Protein AF-A0A1X3A1S8-F1 (afdb_monomer_lite)

Radius of gyration: 22.16 Å; chains: 1; bounding box: 47×43×70 Å

Sequence (142 aa):
MTQINFDFGHPSADGVADLGGELVHVVPTGRFKVGKRIVVRDSFDVRLSETGTATVDVPPTDGTFAYEVTVGESGDAWRFVRCVQVPNSQTPVKFADLVDVDSATLTPTIIGSPLTELTDEDIDWISQFVVAGTNINQKGAK

pLDDT: mean 85.6, std 15.95, range [43.5, 98.5]

Secondary structure (DSSP, 8-state):
-EEEEEE-EEEETTEEEE-TTPEEEEEESS-EEETTEEEPS--EEEE--TTSEEEEEEPPP-SS--EEEEES-TT-TT-EEEEEE----SS-EEGGGSEEB-TTT--B---S-S-----HHHHHHHHHHHHHHHHHHHTT--

Organism: Bifidobacterium adolescentis (NCBI:txid1680)

Structure (mmCIF, N/CA/C/O backbone):
data_AF-A0A1X3A1S8-F1
#
_entry.id   AF-A0A1X3A1S8-F1
#
loop_
_atom_site.group_PDB
_atom_site.id
_atom_site.type_symbol
_atom_site.label_atom_id
_atom_site.label_alt_id
_atom_site.label_comp_id
_atom_site.label_asym_id
_atom_site.label_entity_id
_atom_site.label_seq_id
_atom_site.pdbx_PDB_ins_code
_atom_site.Cartn_x
_atom_site.Cartn_y
_atom_site.Cartn_z
_atom_site.occupancy
_atom_site.B_iso_or_equiv
_atom_site.auth_seq_id
_atom_site.auth_comp_id
_atom_site.auth_asym_id
_atom_site.auth_atom_id
_atom_site.pdbx_PDB_model_num
ATOM 1 N N . MET A 1 1 ? -15.192 5.212 4.184 1.00 93.19 1 MET A N 1
ATOM 2 C CA . MET A 1 1 ? -14.069 4.707 3.375 1.00 93.19 1 MET A CA 1
ATOM 3 C C . MET A 1 1 ? -13.051 5.819 3.294 1.00 93.19 1 MET A C 1
ATOM 5 O O . MET A 1 1 ? -13.468 6.971 3.329 1.00 93.19 1 MET A O 1
ATOM 9 N N . THR A 1 2 ? -11.776 5.469 3.213 1.00 97.12 2 THR A N 1
ATOM 10 C CA . THR A 1 2 ? -10.682 6.397 2.938 1.00 97.12 2 THR A CA 1
ATOM 11 C C . THR A 1 2 ? -10.278 6.235 1.483 1.00 97.12 2 THR A C 1
ATOM 13 O O . THR A 1 2 ? -10.096 5.108 1.020 1.00 97.12 2 THR A O 1
ATOM 16 N N . GLN A 1 3 ? -10.127 7.357 0.789 1.00 98.50 3 GLN A N 1
ATOM 17 C CA . GLN A 1 3 ? -9.635 7.377 -0.578 1.00 98.50 3 GLN A CA 1
ATOM 18 C C . GLN A 1 3 ? -8.103 7.421 -0.586 1.00 98.50 3 GLN A C 1
ATOM 20 O O . GLN A 1 3 ? -7.507 8.269 0.083 1.00 98.50 3 GLN A O 1
ATOM 25 N N . ILE A 1 4 ? -7.475 6.523 -1.342 1.00 98.38 4 ILE A N 1
ATOM 26 C CA . ILE A 1 4 ? -6.022 6.450 -1.528 1.00 98.38 4 ILE A CA 1
ATOM 27 C C . ILE A 1 4 ? -5.693 6.753 -2.985 1.00 98.38 4 ILE A C 1
ATOM 29 O O . ILE A 1 4 ? -6.279 6.155 -3.887 1.00 98.38 4 ILE A O 1
ATOM 33 N N . ASN A 1 5 ? -4.721 7.638 -3.194 1.00 98.38 5 ASN A N 1
ATOM 34 C CA . ASN A 1 5 ? -4.186 7.974 -4.507 1.00 98.38 5 ASN A CA 1
ATOM 35 C C . ASN A 1 5 ? -2.830 7.295 -4.709 1.00 98.38 5 ASN A C 1
ATOM 37 O O . ASN A 1 5 ? -1.855 7.615 -4.023 1.00 98.38 5 ASN A O 1
ATOM 41 N N . PHE A 1 6 ? -2.795 6.362 -5.651 1.00 98.06 6 PHE A N 1
ATOM 42 C CA . PHE A 1 6 ? -1.590 5.748 -6.180 1.00 98.06 6 PHE A CA 1
ATOM 43 C C . PHE A 1 6 ? -0.989 6.625 -7.273 1.00 98.06 6 PHE A C 1
ATOM 45 O O . PHE A 1 6 ? -1.711 7.158 -8.116 1.00 98.06 6 PHE A O 1
ATOM 52 N N . ASP A 1 7 ? 0.332 6.736 -7.246 1.00 97.38 7 ASP A N 1
ATOM 53 C CA . ASP A 1 7 ? 1.148 7.444 -8.223 1.00 97.38 7 ASP A CA 1
ATOM 54 C C . ASP A 1 7 ? 2.484 6.700 -8.282 1.00 97.38 7 ASP A C 1
ATOM 56 O O . ASP A 1 7 ? 3.264 6.725 -7.324 1.00 97.38 7 ASP A O 1
ATOM 60 N N . PHE A 1 8 ? 2.660 5.906 -9.334 1.00 95.69 8 PHE A N 1
ATOM 61 C CA . PHE A 1 8 ? 3.788 5.002 -9.480 1.00 95.69 8 PHE A CA 1
ATOM 62 C C . PHE A 1 8 ? 4.537 5.287 -10.774 1.00 95.69 8 PHE A C 1
ATOM 64 O O . PHE A 1 8 ? 3.966 5.358 -11.862 1.00 95.69 8 PHE A O 1
ATOM 71 N N . GLY A 1 9 ? 5.855 5.343 -10.643 1.00 94.38 9 GLY A N 1
ATOM 72 C CA . GLY A 1 9 ? 6.778 5.397 -11.758 1.00 94.38 9 GLY A CA 1
ATOM 73 C C . GLY A 1 9 ? 8.006 4.546 -11.481 1.00 94.38 9 GLY A C 1
ATOM 74 O O . GLY A 1 9 ? 8.205 4.041 -10.373 1.00 94.38 9 GLY A O 1
ATOM 75 N N . HIS A 1 10 ? 8.842 4.397 -12.496 1.00 91.25 10 HIS A N 1
ATOM 76 C CA . HIS A 1 10 ? 10.094 3.663 -12.408 1.00 91.25 10 HIS A CA 1
ATOM 77 C C . HIS A 1 10 ? 11.249 4.478 -13.007 1.00 91.25 10 HIS A C 1
ATOM 79 O O . HIS A 1 10 ? 11.029 5.347 -13.857 1.00 91.25 10 HIS A O 1
ATOM 85 N N . PRO A 1 11 ? 12.501 4.227 -12.584 1.00 92.69 11 PRO A N 1
ATOM 86 C CA . PRO A 1 11 ? 13.654 4.870 -13.197 1.00 92.69 11 PRO A CA 1
ATOM 87 C C . PRO A 1 11 ? 13.734 4.583 -14.701 1.00 92.69 11 PRO A C 1
ATOM 89 O O . PRO A 1 11 ? 13.518 3.455 -15.150 1.00 92.69 11 PRO A O 1
ATOM 92 N N . SER A 1 12 ? 14.104 5.607 -15.460 1.00 90.44 12 SER A N 1
ATOM 93 C CA . SER A 1 12 ? 14.373 5.562 -16.896 1.00 90.44 12 SER A CA 1
ATOM 94 C C . SER A 1 12 ? 15.584 6.442 -17.231 1.00 90.44 12 SER A C 1
ATOM 96 O O . SER A 1 12 ? 16.076 7.188 -16.382 1.00 90.44 12 SER A O 1
ATOM 98 N N . ALA A 1 13 ? 16.073 6.372 -18.471 1.00 93.19 13 ALA A N 1
ATOM 99 C CA . ALA A 1 13 ? 17.183 7.216 -18.922 1.00 93.19 13 ALA A CA 1
ATOM 100 C C . ALA A 1 13 ? 16.850 8.722 -18.895 1.00 93.19 13 ALA A C 1
ATOM 102 O O . ALA A 1 13 ? 17.758 9.538 -18.746 1.00 93.19 13 ALA A O 1
ATOM 103 N N . ASP A 1 14 ? 15.563 9.073 -18.980 1.00 93.31 14 ASP A N 1
ATOM 104 C CA . ASP A 1 14 ? 15.072 10.451 -19.080 1.00 93.31 14 ASP A CA 1
ATOM 105 C C . ASP A 1 14 ? 14.459 10.971 -17.762 1.00 93.31 14 ASP A C 1
ATOM 107 O O . ASP A 1 14 ? 13.881 12.057 -17.723 1.00 93.31 14 ASP A O 1
ATOM 111 N N . GLY A 1 15 ? 14.589 10.216 -16.663 1.00 93.62 15 GLY A N 1
ATOM 112 C CA . GLY A 1 15 ? 14.023 10.551 -15.354 1.00 93.62 15 GLY A CA 1
ATOM 113 C C . GLY A 1 15 ? 13.096 9.458 -14.828 1.00 93.62 15 GLY A C 1
ATOM 114 O O . GLY A 1 15 ? 13.451 8.280 -14.846 1.00 93.62 15 GLY A O 1
ATOM 115 N N . VAL A 1 16 ? 11.913 9.838 -14.345 1.00 93.56 16 VAL A N 1
ATOM 116 C CA . VAL A 1 16 ? 10.887 8.892 -13.877 1.00 93.56 16 VAL A CA 1
ATOM 117 C C . VAL A 1 16 ? 9.895 8.656 -15.012 1.00 93.56 16 VAL A C 1
ATOM 119 O O . VAL A 1 16 ? 9.267 9.603 -15.473 1.00 93.56 16 VAL A O 1
ATOM 122 N N . ALA A 1 17 ? 9.790 7.410 -15.468 1.00 92.69 17 ALA A N 1
ATOM 123 C CA . ALA A 1 17 ? 8.775 6.990 -16.427 1.00 92.69 17 ALA A CA 1
ATOM 124 C C . ALA A 1 17 ? 7.537 6.467 -15.689 1.00 92.69 17 ALA A C 1
ATOM 126 O O . ALA A 1 17 ? 7.659 5.862 -14.621 1.00 92.69 17 ALA A O 1
ATOM 127 N N . ASP A 1 18 ? 6.360 6.690 -16.267 1.00 94.19 18 ASP A N 1
ATOM 128 C CA . ASP A 1 18 ? 5.085 6.248 -15.703 1.00 94.19 18 ASP A CA 1
ATOM 129 C C . ASP A 1 18 ? 4.974 4.717 -15.719 1.00 94.19 18 ASP A C 1
ATOM 131 O O . ASP A 1 18 ? 5.275 4.076 -16.726 1.00 94.19 18 ASP A O 1
ATOM 135 N N . LEU A 1 19 ? 4.454 4.119 -14.640 1.00 92.12 19 LEU A N 1
ATOM 136 C CA . LEU A 1 19 ? 4.036 2.708 -14.640 1.00 92.12 19 LEU A CA 1
ATOM 137 C C . LEU A 1 19 ? 2.621 2.567 -15.218 1.00 92.12 19 LEU A C 1
ATOM 139 O O . LEU A 1 19 ? 1.696 2.058 -14.586 1.00 92.12 19 LEU A O 1
ATOM 143 N N . GLY A 1 20 ? 2.436 3.097 -16.425 1.00 92.75 20 GLY A N 1
ATOM 144 C CA . GLY A 1 20 ? 1.132 3.198 -17.057 1.00 92.75 20 GLY A CA 1
ATOM 145 C C . GLY A 1 20 ? 0.504 1.836 -17.359 1.00 92.75 20 GLY A C 1
ATOM 146 O O . GLY A 1 20 ? 1.141 0.960 -17.936 1.00 92.75 20 GLY A O 1
ATOM 147 N N . GLY A 1 21 ? -0.769 1.654 -17.001 1.00 92.50 21 GLY A N 1
ATOM 148 C CA . GLY A 1 21 ? -1.511 0.425 -17.295 1.00 92.50 21 GLY A CA 1
ATOM 149 C C . GLY A 1 21 ? -1.188 -0.780 -16.406 1.00 92.50 21 GLY A C 1
ATOM 150 O O . GLY A 1 21 ? -1.851 -1.807 -16.568 1.00 92.50 21 GLY A O 1
ATOM 151 N N . GLU A 1 22 ? -0.246 -0.676 -15.468 1.00 94.00 22 GLU A N 1
ATOM 152 C CA . GLU A 1 22 ? 0.097 -1.756 -14.536 1.00 94.00 22 GLU A CA 1
ATOM 153 C C . GLU A 1 22 ? -1.035 -2.075 -13.550 1.00 94.00 22 GLU A C 1
ATOM 155 O O . GLU A 1 22 ? -1.911 -1.247 -13.278 1.00 94.00 22 GLU A O 1
ATOM 160 N N . LEU A 1 23 ? -1.028 -3.296 -13.007 1.00 94.81 23 LEU A N 1
ATOM 161 C CA . LEU A 1 23 ? -1.956 -3.702 -11.949 1.00 94.81 23 LEU A CA 1
ATOM 162 C C . LEU A 1 23 ? -1.352 -3.451 -10.565 1.00 94.81 23 LEU A C 1
ATOM 164 O O . LEU A 1 23 ? -0.229 -3.857 -10.266 1.00 94.81 23 LEU A O 1
ATOM 168 N N . VAL A 1 24 ? -2.148 -2.825 -9.702 1.00 96.69 24 VAL A N 1
ATOM 169 C CA . VAL A 1 24 ? -1.887 -2.708 -8.270 1.00 96.69 24 VAL A CA 1
ATOM 170 C C . VAL A 1 24 ? -2.770 -3.714 -7.545 1.00 96.69 24 VAL A C 1
ATOM 172 O O . VAL A 1 24 ? -3.996 -3.603 -7.582 1.00 96.69 24 VAL A O 1
ATOM 175 N N . HIS A 1 25 ? -2.143 -4.672 -6.871 1.00 97.19 25 HIS A N 1
ATOM 176 C CA . HIS A 1 25 ? -2.812 -5.690 -6.069 1.00 97.19 25 HIS A CA 1
ATOM 177 C C . HIS A 1 25 ? -2.866 -5.253 -4.608 1.00 97.19 25 HIS A C 1
ATOM 179 O O . HIS A 1 25 ? -1.825 -4.979 -4.005 1.00 97.19 25 HIS A O 1
ATOM 185 N N . VAL A 1 26 ? -4.063 -5.198 -4.024 1.00 97.50 26 VAL A N 1
ATOM 186 C CA . VAL A 1 26 ? -4.275 -4.736 -2.647 1.00 97.50 26 VAL A CA 1
ATOM 187 C C . VAL A 1 26 ? -4.880 -5.857 -1.810 1.00 97.50 26 VAL A C 1
ATOM 189 O O . VAL A 1 26 ? -5.962 -6.361 -2.113 1.00 97.50 26 VAL A O 1
ATOM 192 N N . VAL A 1 27 ? -4.196 -6.233 -0.728 1.00 97.31 27 VAL A N 1
ATOM 193 C CA . VAL A 1 27 ? -4.583 -7.353 0.142 1.00 97.31 27 VAL A CA 1
ATOM 194 C C . VAL A 1 27 ? -4.545 -6.919 1.604 1.00 97.31 27 VAL A C 1
ATOM 196 O O . VAL A 1 27 ? -3.506 -6.461 2.070 1.00 97.31 27 VAL A O 1
ATOM 199 N N . PRO A 1 28 ? -5.614 -7.085 2.396 1.00 97.31 28 PRO A N 1
ATOM 200 C CA . PRO A 1 28 ? -5.511 -6.896 3.834 1.00 97.31 28 PRO A CA 1
ATOM 201 C C . PRO A 1 28 ? -4.652 -8.016 4.450 1.00 97.31 28 PRO A C 1
ATOM 203 O O . PRO A 1 28 ? -4.780 -9.187 4.092 1.00 97.31 28 PRO A O 1
ATOM 206 N N . THR A 1 29 ? -3.795 -7.701 5.420 1.00 96.69 29 THR A N 1
ATOM 207 C CA . THR A 1 29 ? -2.922 -8.697 6.073 1.00 96.69 29 THR A CA 1
ATOM 208 C C . THR A 1 29 ? -3.702 -9.715 6.913 1.00 96.69 29 THR A C 1
ATOM 210 O O . THR A 1 29 ? -3.224 -10.817 7.188 1.00 96.69 29 THR A O 1
ATOM 213 N N . GLY A 1 30 ? -4.950 -9.413 7.261 1.00 93.75 30 GLY A N 1
ATOM 214 C CA . GLY A 1 30 ? -5.836 -10.317 7.978 1.00 93.75 30 GLY A CA 1
ATOM 215 C C . GLY A 1 30 ? -7.304 -9.996 7.738 1.00 93.75 30 GLY A C 1
ATOM 216 O O . GLY A 1 30 ? -7.656 -9.007 7.100 1.00 93.75 30 GLY A O 1
ATOM 217 N N . ARG A 1 31 ? -8.184 -10.847 8.273 1.00 93.69 31 ARG A N 1
ATOM 218 C CA . ARG A 1 31 ? -9.612 -10.520 8.353 1.00 93.69 31 ARG A CA 1
ATOM 219 C C . ARG A 1 31 ? -9.820 -9.344 9.307 1.00 93.69 31 ARG A C 1
ATOM 221 O O . ARG A 1 31 ? -9.168 -9.281 10.345 1.00 93.69 31 ARG A O 1
ATOM 228 N N . PHE A 1 32 ? -10.810 -8.508 9.036 1.00 94.12 32 PHE A N 1
ATOM 229 C CA . PHE A 1 32 ? -11.153 -7.372 9.894 1.00 94.12 32 PHE A CA 1
ATOM 230 C C . PHE A 1 32 ? -12.669 -7.177 9.977 1.00 94.12 32 PHE A C 1
ATOM 232 O O . PHE A 1 32 ? -13.447 -7.979 9.448 1.00 94.12 32 PHE A O 1
ATOM 239 N N . LYS A 1 33 ? -13.114 -6.155 10.714 1.00 92.38 33 LYS A N 1
ATOM 240 C CA . LYS A 1 33 ? -14.539 -5.853 10.887 1.00 92.38 33 LYS A CA 1
ATOM 241 C C . LYS A 1 33 ? -14.882 -4.479 10.338 1.00 92.38 33 LYS A C 1
ATOM 243 O O . LYS A 1 33 ? -14.163 -3.519 10.560 1.00 92.38 33 LYS A O 1
ATOM 248 N N . VAL A 1 34 ? -16.052 -4.377 9.715 1.00 89.81 34 VAL A N 1
ATOM 249 C CA . VAL A 1 34 ? -16.696 -3.097 9.393 1.00 89.81 34 VAL A CA 1
ATOM 250 C C . VAL A 1 34 ? -18.071 -3.098 10.054 1.00 89.81 34 VAL A C 1
ATOM 252 O O . VAL A 1 34 ? -19.009 -3.757 9.594 1.00 89.81 34 VAL A O 1
ATOM 255 N N . GLY A 1 35 ? -18.184 -2.431 11.205 1.00 88.81 35 GLY A N 1
ATOM 256 C CA . GLY A 1 35 ? -19.354 -2.550 12.077 1.00 88.81 35 GLY A CA 1
ATOM 257 C C . GLY A 1 35 ? -19.559 -4.000 12.537 1.00 88.81 35 GLY A C 1
ATOM 258 O O . GLY A 1 35 ? -18.737 -4.552 13.264 1.00 88.81 35 GLY A O 1
ATOM 259 N N . LYS A 1 36 ? -20.655 -4.637 12.102 1.00 91.56 36 LYS A N 1
ATOM 260 C CA . LYS A 1 36 ? -20.948 -6.058 12.389 1.00 91.56 36 LYS A CA 1
ATOM 261 C C . LYS A 1 36 ? -20.492 -7.023 11.285 1.00 91.56 36 LYS A C 1
ATOM 263 O O . LYS A 1 36 ? -20.570 -8.233 11.478 1.00 91.56 36 LYS A O 1
ATOM 268 N N . ARG A 1 37 ? -20.047 -6.517 10.129 1.00 93.69 37 ARG A N 1
ATOM 269 C CA . ARG A 1 37 ? -19.600 -7.340 8.996 1.00 93.69 37 ARG A CA 1
ATOM 270 C C . ARG A 1 37 ? -18.171 -7.821 9.231 1.00 93.69 37 ARG A C 1
ATOM 272 O O . ARG A 1 37 ? -17.307 -7.006 9.535 1.00 93.69 37 ARG A O 1
ATOM 279 N N . ILE A 1 38 ? -17.929 -9.119 9.053 1.00 93.50 38 ILE A N 1
ATOM 280 C CA . ILE A 1 38 ? -16.575 -9.679 8.960 1.00 93.50 38 ILE A CA 1
ATOM 281 C C . ILE A 1 38 ? -16.129 -9.591 7.502 1.00 93.50 38 ILE A C 1
ATOM 283 O O . ILE A 1 38 ? -16.839 -10.072 6.620 1.00 93.50 38 ILE A O 1
ATOM 287 N N . VAL A 1 39 ? -14.974 -8.982 7.264 1.00 94.12 39 VAL A N 1
ATOM 288 C CA . VAL A 1 39 ? -14.312 -8.936 5.959 1.00 94.12 39 VAL A CA 1
ATOM 289 C C . VAL A 1 39 ? -13.179 -9.955 5.989 1.00 94.12 39 VAL A C 1
ATOM 291 O O . VAL A 1 39 ? -12.342 -9.920 6.890 1.00 94.12 39 VAL A O 1
ATOM 294 N N . VAL A 1 40 ? -13.205 -10.915 5.067 1.00 93.00 40 VAL A N 1
ATOM 295 C CA . VAL A 1 40 ? -12.169 -11.951 4.937 1.00 93.00 40 VAL A CA 1
ATOM 296 C C . VAL A 1 40 ? -10.924 -11.386 4.250 1.00 93.00 40 VAL A C 1
ATOM 298 O O . VAL A 1 40 ? -10.994 -10.330 3.627 1.00 93.00 40 VAL A O 1
ATOM 301 N N . ARG A 1 41 ? -9.789 -12.087 4.366 1.00 90.50 41 ARG A N 1
ATOM 302 C CA . ARG A 1 41 ? -8.573 -11.763 3.609 1.00 90.50 41 ARG A CA 1
ATOM 303 C C . ARG A 1 41 ? -8.771 -12.160 2.144 1.00 90.50 41 ARG A C 1
ATOM 305 O O . ARG A 1 41 ? -8.380 -13.249 1.745 1.00 90.50 41 ARG A O 1
ATOM 312 N N . ASP A 1 42 ? -9.438 -11.288 1.405 1.00 91.31 42 ASP A N 1
ATOM 313 C CA . ASP A 1 42 ? -9.563 -11.327 -0.049 1.00 91.31 42 ASP A CA 1
ATOM 314 C C . ASP A 1 42 ? -8.911 -10.073 -0.630 1.00 91.31 42 ASP A C 1
ATOM 316 O O . ASP A 1 42 ? -8.740 -9.076 0.080 1.00 91.31 42 ASP A O 1
ATOM 320 N N . SER A 1 43 ? -8.519 -10.134 -1.892 1.00 93.44 43 SER A N 1
ATOM 321 C CA . SER A 1 43 ? -7.804 -9.060 -2.567 1.00 93.44 43 SER A CA 1
ATOM 322 C C . SER A 1 43 ? -8.647 -8.405 -3.650 1.00 93.44 43 SER A C 1
ATOM 324 O O . SER A 1 43 ? -9.685 -8.915 -4.071 1.00 93.44 43 SER A O 1
ATOM 326 N N . PHE A 1 44 ? -8.207 -7.234 -4.091 1.00 96.25 44 PHE A N 1
ATOM 327 C CA . PHE A 1 44 ? -8.737 -6.599 -5.286 1.00 96.25 44 PHE A CA 1
ATOM 328 C C . PHE A 1 44 ? -7.608 -5.942 -6.071 1.00 96.25 44 PHE A C 1
ATOM 330 O O . PHE A 1 44 ? -6.568 -5.588 -5.509 1.00 96.25 44 PHE A O 1
ATOM 337 N N . ASP A 1 45 ? -7.858 -5.752 -7.362 1.00 96.69 45 ASP A N 1
ATOM 338 C CA . ASP A 1 45 ? -6.925 -5.119 -8.283 1.00 96.69 45 ASP A CA 1
ATOM 339 C C . ASP A 1 45 ? -7.462 -3.769 -8.748 1.00 96.69 45 ASP A C 1
ATOM 341 O O . ASP A 1 45 ? -8.661 -3.602 -8.993 1.00 96.69 45 ASP A O 1
ATOM 345 N N . VAL A 1 46 ? -6.556 -2.815 -8.934 1.00 97.25 46 VAL A N 1
ATOM 346 C CA . VAL A 1 46 ? -6.827 -1.577 -9.665 1.00 97.25 46 VAL A CA 1
ATOM 347 C C . VAL A 1 46 ? -5.773 -1.396 -10.749 1.00 97.25 46 VAL A C 1
ATOM 349 O O . VAL A 1 46 ? -4.590 -1.637 -10.526 1.00 97.25 46 VAL A O 1
ATOM 352 N N . ARG A 1 47 ? -6.206 -0.992 -11.945 1.00 96.94 47 ARG A N 1
ATOM 353 C CA . ARG A 1 47 ? -5.301 -0.700 -13.057 1.00 96.94 47 ARG A CA 1
ATOM 354 C C . ARG A 1 47 ? -4.891 0.768 -13.022 1.00 96.94 47 ARG A C 1
ATOM 356 O O . ARG A 1 47 ? -5.758 1.634 -12.897 1.00 96.94 47 ARG A O 1
ATOM 363 N N . LEU A 1 48 ? -3.596 1.031 -13.154 1.00 97.19 48 LEU A N 1
ATOM 364 C CA . LEU A 1 48 ? -3.061 2.379 -13.294 1.00 97.19 48 LEU A CA 1
ATOM 365 C C . LEU A 1 48 ? -3.483 2.989 -14.635 1.00 97.19 48 LEU A C 1
ATOM 367 O O . LEU A 1 48 ? -3.615 2.298 -15.647 1.00 97.19 48 LEU A O 1
ATOM 371 N N . SER A 1 49 ? -3.703 4.299 -14.633 1.00 97.69 49 SER A N 1
ATOM 372 C CA . SER A 1 49 ? -3.899 5.104 -15.835 1.00 97.69 49 SER A CA 1
ATOM 373 C C . SER A 1 49 ? -2.638 5.098 -16.704 1.00 97.69 49 SER A C 1
ATOM 375 O O . SER A 1 49 ? -1.608 4.556 -16.314 1.00 97.69 49 SER A O 1
ATOM 377 N N . GLU A 1 50 ? -2.687 5.730 -17.876 1.00 96.62 50 GLU A N 1
ATOM 378 C CA . GLU A 1 50 ? -1.505 5.891 -18.737 1.00 96.62 50 GLU A CA 1
ATOM 379 C C . GLU A 1 50 ? -0.367 6.656 -18.045 1.00 96.62 50 GLU A C 1
ATOM 381 O O . GLU A 1 50 ? 0.793 6.419 -18.358 1.00 96.62 50 GLU A O 1
ATOM 386 N N . THR A 1 51 ? -0.687 7.509 -17.067 1.00 96.38 51 THR A N 1
ATOM 387 C CA . THR A 1 51 ? 0.291 8.297 -16.305 1.00 96.38 51 THR A CA 1
ATOM 388 C C . THR A 1 51 ? 0.658 7.644 -14.966 1.00 96.38 51 THR A C 1
ATOM 390 O O . THR A 1 51 ? 0.989 8.345 -14.018 1.00 96.38 51 THR A O 1
ATOM 393 N N . GLY A 1 52 ? 0.468 6.329 -14.810 1.00 96.25 52 GLY A N 1
ATOM 394 C CA . GLY A 1 52 ? 0.872 5.609 -13.595 1.00 96.25 52 GLY A CA 1
ATOM 395 C C . GLY A 1 52 ? 0.039 5.909 -12.339 1.00 96.25 52 GLY A C 1
ATOM 396 O O . GLY A 1 52 ? 0.467 5.597 -11.228 1.00 96.25 52 GLY A O 1
ATOM 397 N N . THR A 1 53 ? -1.156 6.493 -12.481 1.00 98.06 53 THR A N 1
ATOM 398 C CA . THR A 1 53 ? -2.000 6.897 -11.339 1.00 98.06 53 THR A CA 1
ATOM 399 C C . THR A 1 53 ? -3.270 6.064 -11.203 1.00 98.06 53 THR A C 1
ATOM 401 O O . THR A 1 53 ? -3.851 5.626 -12.194 1.00 98.06 53 THR A O 1
ATOM 404 N N . ALA A 1 54 ? -3.754 5.875 -9.977 1.00 98.19 54 ALA A N 1
ATOM 405 C CA . ALA A 1 54 ? -5.082 5.320 -9.714 1.00 98.19 54 ALA A CA 1
ATOM 406 C C . ALA A 1 54 ? -5.627 5.795 -8.367 1.00 98.19 54 ALA A C 1
ATOM 408 O O . ALA A 1 54 ? -4.875 6.172 -7.472 1.00 98.19 54 ALA A O 1
ATOM 409 N N . THR A 1 55 ? -6.942 5.709 -8.199 1.00 98.19 55 THR A N 1
ATOM 410 C CA . THR A 1 55 ? -7.614 6.051 -6.946 1.00 98.19 55 THR A CA 1
ATOM 411 C C . THR A 1 55 ? -8.490 4.891 -6.498 1.00 98.19 55 THR A C 1
ATOM 413 O O . THR A 1 55 ? -9.235 4.330 -7.302 1.00 98.19 55 THR A O 1
ATOM 416 N N . VAL A 1 56 ? -8.412 4.536 -5.214 1.00 98.06 56 VAL A N 1
ATOM 417 C CA . VAL A 1 56 ? -9.216 3.462 -4.609 1.00 98.06 56 VAL A CA 1
ATOM 418 C C . VAL A 1 56 ? -9.853 3.913 -3.305 1.00 98.06 56 VAL A C 1
ATOM 420 O O . VAL A 1 56 ? -9.275 4.708 -2.569 1.00 98.06 56 VAL A O 1
ATOM 423 N N . ASP A 1 57 ? -11.022 3.361 -2.992 1.00 97.81 57 ASP A N 1
ATOM 424 C CA . ASP A 1 57 ? -11.695 3.547 -1.708 1.00 97.81 57 ASP A CA 1
ATOM 425 C C . ASP A 1 57 ? -11.574 2.277 -0.868 1.00 97.81 57 ASP A C 1
ATOM 427 O O . ASP A 1 57 ? -12.065 1.215 -1.254 1.00 97.81 57 ASP A O 1
ATOM 431 N N . VAL A 1 58 ? -10.965 2.386 0.312 1.00 96.81 58 VAL A N 1
ATOM 432 C CA . VAL A 1 58 ? -10.778 1.245 1.218 1.00 96.81 58 VAL A CA 1
ATOM 433 C C . VAL A 1 58 ? -11.293 1.543 2.628 1.00 96.81 58 VAL A C 1
ATOM 435 O O . VAL A 1 58 ? -11.350 2.701 3.055 1.00 96.81 58 VAL A O 1
ATOM 438 N N . PRO A 1 59 ? -11.700 0.522 3.399 1.00 96.81 59 PRO A N 1
ATOM 439 C CA . PRO A 1 59 ? -11.894 0.677 4.834 1.00 96.81 59 PRO A CA 1
ATOM 440 C C . PRO A 1 59 ? -10.600 1.150 5.514 1.00 96.81 59 PRO A C 1
ATOM 442 O O . PRO A 1 59 ? -9.548 0.577 5.222 1.00 96.81 59 PRO A O 1
ATOM 445 N N . PRO A 1 60 ? -10.655 2.143 6.422 1.00 96.75 60 PRO A N 1
ATOM 446 C CA . PRO A 1 60 ? -9.489 2.511 7.215 1.00 96.75 60 PRO A CA 1
ATOM 447 C C . PRO A 1 60 ? -9.057 1.348 8.107 1.00 96.75 60 PRO A C 1
ATOM 449 O O . PRO A 1 60 ? -9.876 0.507 8.494 1.00 96.75 60 PRO A O 1
ATOM 452 N N . THR A 1 61 ? -7.773 1.312 8.432 1.00 96.62 61 THR A N 1
ATOM 453 C CA . THR A 1 61 ? -7.218 0.329 9.355 1.00 96.62 61 THR A CA 1
ATOM 454 C C . THR A 1 61 ? -7.497 0.733 10.804 1.00 96.62 61 THR A C 1
ATOM 456 O O . THR A 1 61 ? -7.729 1.901 11.118 1.00 96.62 61 THR A O 1
ATOM 459 N N . ASP A 1 62 ? -7.510 -0.252 11.700 1.00 91.94 62 ASP A N 1
ATOM 460 C CA . ASP A 1 62 ? -7.828 -0.085 13.127 1.00 91.94 62 ASP A CA 1
ATOM 461 C C . ASP A 1 62 ? -6.757 -0.697 14.051 1.00 91.94 62 ASP A C 1
ATOM 463 O O . ASP A 1 62 ? -7.009 -0.956 15.227 1.00 91.94 62 ASP A O 1
ATOM 467 N N . GLY A 1 63 ? -5.564 -0.966 13.509 1.00 89.19 63 GLY A N 1
ATOM 468 C CA . GLY A 1 63 ? -4.474 -1.641 14.215 1.00 89.19 63 GLY A CA 1
ATOM 469 C C . GLY A 1 63 ? -4.620 -3.163 14.310 1.00 89.19 63 GLY A C 1
ATOM 470 O O . GLY A 1 63 ? -3.745 -3.811 14.875 1.00 89.19 63 GLY A O 1
ATOM 471 N N . THR A 1 64 ? -5.683 -3.761 13.755 1.00 92.50 64 THR A N 1
ATOM 472 C CA . THR A 1 64 ? -5.833 -5.231 13.687 1.00 92.50 64 THR A CA 1
ATOM 473 C C . THR A 1 64 ? -5.403 -5.820 12.343 1.00 92.50 64 THR A C 1
ATOM 475 O O . THR A 1 64 ? -5.246 -7.035 12.219 1.00 92.50 64 THR A O 1
ATOM 478 N N . PHE A 1 65 ? -5.205 -4.964 11.340 1.00 96.00 65 PHE A N 1
ATOM 479 C CA . PHE A 1 65 ? -4.724 -5.319 10.012 1.00 96.00 65 PHE A CA 1
ATOM 480 C C . PHE A 1 65 ? -4.015 -4.123 9.355 1.00 96.00 65 PHE A C 1
ATOM 482 O O . PHE A 1 65 ? -4.091 -2.989 9.837 1.00 96.00 65 PHE A O 1
ATOM 489 N N . ALA A 1 66 ? -3.333 -4.395 8.248 1.00 97.69 66 ALA A N 1
ATOM 490 C CA . ALA A 1 66 ? -2.755 -3.427 7.318 1.00 97.69 66 ALA A CA 1
ATOM 491 C C . ALA A 1 66 ? -3.128 -3.822 5.883 1.00 97.69 66 ALA A C 1
ATOM 493 O O . ALA A 1 66 ? -3.658 -4.915 5.674 1.00 97.69 66 ALA A O 1
ATOM 494 N N . TYR A 1 67 ? -2.835 -2.973 4.900 1.00 98.06 67 TYR A N 1
ATOM 495 C CA . TYR A 1 67 ? -2.913 -3.357 3.488 1.00 98.06 67 TYR A CA 1
ATOM 496 C C . TYR A 1 67 ? -1.520 -3.621 2.932 1.00 98.06 67 TYR A C 1
ATOM 498 O O . TYR A 1 67 ? -0.667 -2.741 2.953 1.00 98.06 67 TYR A O 1
ATOM 506 N N . GLU A 1 68 ? -1.312 -4.825 2.415 1.00 97.62 68 GLU A N 1
ATOM 507 C CA . GLU A 1 68 ? -0.201 -5.165 1.540 1.00 97.62 68 GLU A CA 1
ATOM 508 C C . GLU A 1 68 ? -0.561 -4.728 0.117 1.00 97.62 68 GLU A C 1
ATOM 510 O O . GLU A 1 68 ? -1.534 -5.205 -0.469 1.00 97.62 68 GLU A O 1
ATOM 515 N N . VAL A 1 69 ? 0.201 -3.782 -0.415 1.00 97.69 69 VAL A N 1
ATOM 516 C CA . VAL A 1 69 ? 0.047 -3.233 -1.759 1.00 97.69 69 VAL A CA 1
ATOM 517 C C . VAL A 1 69 ? 1.230 -3.683 -2.590 1.00 97.69 69 VAL A C 1
ATOM 519 O O . VAL A 1 69 ? 2.378 -3.414 -2.239 1.00 97.69 69 VAL A O 1
ATOM 522 N N . THR A 1 70 ? 0.938 -4.363 -3.691 1.00 96.12 70 THR A N 1
ATOM 523 C CA . THR A 1 70 ? 1.926 -4.843 -4.653 1.00 96.12 70 THR A CA 1
ATOM 524 C C . THR A 1 70 ? 1.720 -4.162 -5.998 1.00 96.12 70 THR A C 1
ATOM 526 O O . THR A 1 70 ? 0.590 -4.087 -6.471 1.00 96.12 70 THR A O 1
ATOM 529 N N . VAL A 1 71 ? 2.805 -3.723 -6.635 1.00 94.06 71 VAL A N 1
ATOM 530 C CA . VAL A 1 71 ? 2.815 -3.248 -8.029 1.00 94.06 71 VAL A CA 1
ATOM 531 C C . VAL A 1 71 ? 3.840 -4.049 -8.821 1.00 94.06 71 VAL A C 1
ATOM 533 O O . VAL A 1 71 ? 4.927 -4.333 -8.308 1.00 94.06 71 VAL A O 1
ATOM 536 N N . GLY A 1 72 ? 3.489 -4.398 -10.058 1.00 86.00 72 GLY A N 1
ATOM 537 C CA . GLY A 1 72 ? 4.315 -5.206 -10.955 1.00 86.00 72 GLY A CA 1
ATOM 538 C C . GLY A 1 72 ? 4.212 -6.712 -10.693 1.00 86.00 72 GLY A C 1
ATOM 539 O O . GLY A 1 72 ? 3.869 -7.184 -9.600 1.00 86.00 72 GLY A O 1
ATOM 540 N N . GLU A 1 73 ? 4.529 -7.494 -11.713 1.00 80.44 73 GLU A N 1
ATOM 541 C CA . GLU A 1 73 ? 4.518 -8.952 -11.687 1.00 80.44 73 GLU A CA 1
ATOM 542 C C . GLU A 1 73 ? 5.835 -9.522 -11.139 1.00 80.44 73 GLU A C 1
ATOM 544 O O . GLU A 1 73 ? 6.831 -8.825 -10.959 1.00 80.44 73 GLU A O 1
ATOM 549 N N . SER A 1 74 ? 5.873 -10.821 -10.824 1.00 71.44 74 SER A N 1
ATOM 550 C CA . SER A 1 74 ? 7.048 -11.460 -10.201 1.00 71.44 74 SER A CA 1
ATOM 551 C C . SER A 1 74 ? 8.335 -11.382 -11.032 1.00 71.44 74 SER A C 1
ATOM 553 O O . SER A 1 74 ? 9.413 -11.587 -10.481 1.00 71.44 74 SER A 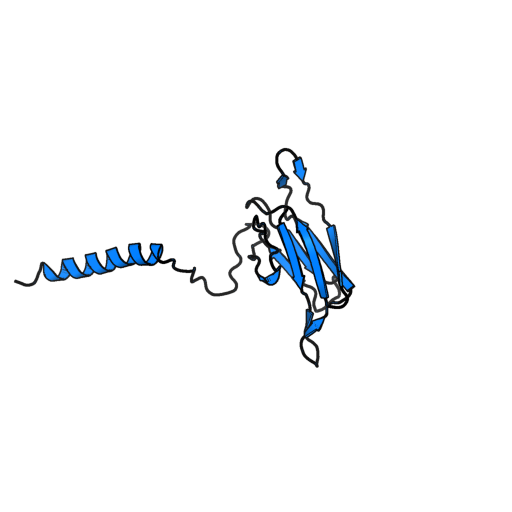O 1
ATOM 555 N N . GLY A 1 75 ? 8.225 -11.147 -12.342 1.00 76.75 75 GLY A N 1
ATOM 556 C CA . GLY A 1 75 ? 9.365 -10.997 -13.248 1.00 76.75 75 GLY A CA 1
ATOM 557 C C . GLY A 1 75 ? 9.899 -9.567 -13.360 1.00 76.75 75 GLY A C 1
ATOM 558 O O . GLY A 1 75 ? 10.982 -9.380 -13.913 1.00 76.75 75 GLY A O 1
ATOM 559 N N . ASP A 1 76 ? 9.175 -8.578 -12.837 1.00 83.00 76 ASP A N 1
ATOM 560 C CA . ASP A 1 76 ? 9.511 -7.174 -13.035 1.00 83.00 76 ASP A CA 1
ATOM 561 C C . ASP A 1 76 ? 10.600 -6.723 -12.066 1.00 83.00 76 ASP A C 1
ATOM 563 O O . ASP A 1 76 ? 10.491 -6.873 -10.848 1.00 83.00 76 ASP A O 1
ATOM 567 N N . ALA A 1 77 ? 11.649 -6.095 -12.600 1.00 82.12 77 ALA A N 1
ATOM 568 C CA . ALA A 1 77 ? 12.738 -5.555 -11.785 1.00 82.12 77 ALA A CA 1
ATOM 569 C C . ALA A 1 77 ? 12.280 -4.411 -10.858 1.00 82.12 77 ALA A C 1
ATOM 571 O O . ALA A 1 77 ? 12.923 -4.141 -9.846 1.00 82.12 77 ALA A O 1
ATOM 572 N N . TRP A 1 78 ? 11.176 -3.746 -11.205 1.00 81.56 78 TRP A N 1
ATOM 573 C CA . TRP A 1 78 ? 10.533 -2.690 -10.419 1.00 81.56 78 TRP A CA 1
ATOM 574 C C . TRP A 1 78 ? 9.402 -3.213 -9.528 1.00 81.56 78 TRP A C 1
ATOM 576 O O . TRP A 1 78 ? 8.678 -2.405 -8.943 1.00 81.56 78 TRP A O 1
ATOM 586 N N . ARG A 1 79 ? 9.230 -4.540 -9.411 1.00 88.69 79 ARG A N 1
ATOM 587 C CA . ARG A 1 79 ? 8.235 -5.112 -8.507 1.00 88.69 79 ARG A CA 1
ATOM 588 C C . ARG A 1 79 ? 8.436 -4.561 -7.105 1.00 88.69 79 ARG A C 1
ATOM 590 O O . ARG A 1 79 ? 9.532 -4.582 -6.546 1.00 88.69 79 ARG A O 1
ATOM 597 N N . PHE A 1 80 ? 7.332 -4.145 -6.514 1.00 86.69 80 PHE A N 1
ATOM 598 C CA . PHE A 1 80 ? 7.333 -3.459 -5.242 1.00 86.69 80 PHE A CA 1
ATOM 599 C C . PHE A 1 80 ? 6.197 -3.962 -4.364 1.00 86.69 80 PHE A C 1
ATOM 601 O O . PHE A 1 80 ? 5.088 -4.172 -4.849 1.00 86.69 80 PHE A O 1
ATOM 608 N N . VAL A 1 81 ? 6.480 -4.150 -3.073 1.00 93.69 81 VAL A N 1
ATOM 609 C CA . VAL A 1 81 ? 5.502 -4.562 -2.063 1.00 93.69 81 VAL A CA 1
ATOM 610 C C . VAL A 1 81 ? 5.674 -3.683 -0.829 1.00 93.69 81 VAL A C 1
ATOM 612 O O . VAL A 1 81 ? 6.779 -3.582 -0.299 1.00 93.69 81 VAL A O 1
ATOM 615 N N . ARG A 1 82 ? 4.584 -3.077 -0.353 1.00 94.50 82 ARG A N 1
ATOM 616 C CA . ARG A 1 82 ? 4.539 -2.320 0.909 1.00 94.50 82 ARG A CA 1
ATOM 617 C C . ARG A 1 82 ? 3.351 -2.730 1.756 1.00 94.50 82 ARG A C 1
ATOM 619 O O . ARG A 1 82 ? 2.261 -2.915 1.231 1.00 94.50 82 ARG A O 1
ATOM 626 N N . CYS A 1 83 ? 3.551 -2.799 3.066 1.00 96.38 83 CYS A N 1
ATOM 627 C CA . CYS A 1 83 ? 2.475 -2.969 4.037 1.00 96.38 83 CYS A CA 1
ATOM 628 C C . CYS A 1 83 ? 2.206 -1.635 4.730 1.00 96.38 83 CYS A C 1
ATOM 630 O O . CYS A 1 83 ? 3.100 -1.095 5.372 1.00 96.38 83 CYS A O 1
ATOM 632 N N . VAL A 1 84 ? 0.987 -1.107 4.606 1.00 97.31 84 VAL A N 1
ATOM 633 C CA . VAL A 1 84 ? 0.652 0.251 5.057 1.00 97.31 84 VAL A CA 1
ATOM 634 C C . VAL A 1 84 ? -0.564 0.310 5.978 1.00 97.31 84 VAL A C 1
ATOM 636 O O . VAL A 1 84 ? -1.526 -0.451 5.830 1.00 97.31 84 VAL A O 1
ATOM 639 N N . GLN A 1 85 ? -0.541 1.265 6.909 1.00 97.00 85 GLN A N 1
ATOM 640 C CA . GLN A 1 85 ? -1.716 1.686 7.677 1.00 97.00 85 GLN A CA 1
ATOM 641 C C . GLN A 1 85 ? -2.481 2.772 6.916 1.00 97.00 85 GLN A C 1
ATOM 643 O O . GLN A 1 85 ? -1.883 3.713 6.399 1.00 97.00 85 GLN A O 1
ATOM 648 N N . VAL A 1 86 ? -3.810 2.658 6.876 1.00 97.56 86 VAL A N 1
ATOM 649 C CA . VAL A 1 86 ? -4.689 3.611 6.188 1.00 97.56 86 VAL A CA 1
ATOM 650 C C . VAL A 1 86 ? -5.504 4.372 7.229 1.00 97.56 86 VAL A C 1
ATOM 652 O O . VAL A 1 86 ? -6.370 3.774 7.872 1.00 97.56 86 VAL A O 1
ATOM 655 N N . PRO A 1 87 ? -5.288 5.687 7.397 1.00 96.56 87 PRO A N 1
ATOM 656 C CA . PRO A 1 87 ? -6.016 6.463 8.391 1.00 96.56 87 PRO A CA 1
ATOM 657 C C . PRO A 1 87 ? -7.495 6.580 8.017 1.00 96.56 87 PRO A C 1
ATOM 659 O O . PRO A 1 87 ? -7.865 6.519 6.845 1.00 96.56 87 PRO A O 1
ATOM 662 N N . ASN A 1 88 ? -8.354 6.815 9.006 1.00 96.56 88 ASN A N 1
ATOM 663 C CA . ASN A 1 88 ? -9.733 7.222 8.753 1.00 96.56 88 ASN A CA 1
ATOM 664 C C . ASN A 1 88 ? -9.760 8.697 8.329 1.00 96.56 88 ASN A C 1
ATOM 666 O O . ASN A 1 88 ? -9.714 9.583 9.180 1.00 96.56 88 ASN A O 1
ATOM 670 N N . SER A 1 89 ? -9.807 8.948 7.020 1.00 95.06 89 SER A N 1
ATOM 671 C CA . SER A 1 89 ? -9.722 10.291 6.446 1.00 95.06 89 SER A CA 1
ATOM 672 C C . SER A 1 89 ? -10.946 10.619 5.596 1.00 95.06 89 SER A C 1
ATOM 674 O O . SER A 1 89 ? -11.469 9.768 4.879 1.00 95.06 89 SER A O 1
ATOM 676 N N . GLN A 1 90 ? -11.378 11.880 5.660 1.00 95.31 90 GLN A N 1
ATOM 677 C CA . GLN A 1 90 ? -12.393 12.444 4.763 1.00 95.31 90 GLN A CA 1
ATOM 678 C C . GLN A 1 90 ? -11.779 13.094 3.514 1.00 95.31 90 GLN A C 1
ATOM 680 O O . GLN A 1 90 ? -12.502 13.391 2.567 1.00 95.31 90 GLN A O 1
ATOM 685 N N . THR A 1 91 ? -10.464 13.317 3.501 1.00 96.44 91 THR A N 1
ATOM 686 C CA . THR A 1 91 ? -9.722 13.811 2.336 1.00 96.44 91 THR A CA 1
ATOM 687 C C . THR A 1 91 ? -8.898 12.685 1.711 1.00 96.44 91 THR A C 1
ATOM 689 O O . THR A 1 91 ? -8.445 11.792 2.439 1.00 96.44 91 THR A O 1
ATOM 692 N N . PRO A 1 92 ? -8.672 12.710 0.385 1.00 97.44 92 PRO A N 1
ATOM 693 C CA . PRO A 1 92 ? -7.818 11.726 -0.267 1.00 97.44 92 PRO A CA 1
ATOM 694 C C . PRO A 1 92 ? -6.399 11.763 0.301 1.00 97.44 92 PRO A C 1
ATOM 696 O O . PRO A 1 92 ? -5.839 12.840 0.515 1.00 97.44 92 PRO A O 1
ATOM 699 N N . VAL A 1 93 ? -5.824 10.586 0.530 1.00 97.38 93 VAL A N 1
ATOM 700 C CA . VAL A 1 93 ? -4.469 10.417 1.065 1.00 97.38 93 VAL A CA 1
ATOM 701 C C . VAL A 1 93 ? -3.570 9.878 -0.038 1.00 97.38 93 VAL A C 1
ATOM 703 O O . VAL A 1 93 ? -3.958 8.968 -0.772 1.00 97.38 93 VAL A O 1
ATOM 706 N N . LYS A 1 94 ? -2.361 10.423 -0.186 1.00 97.88 94 LYS A N 1
ATOM 707 C CA . LYS A 1 94 ? -1.390 9.867 -1.133 1.00 97.88 94 LYS A CA 1
ATOM 708 C C . LYS A 1 94 ? -0.823 8.576 -0.565 1.00 97.88 94 LYS A C 1
ATOM 710 O O . LYS A 1 94 ? -0.457 8.519 0.604 1.00 97.88 94 LYS A O 1
ATOM 715 N N . PHE A 1 95 ? -0.688 7.554 -1.401 1.00 97.19 95 PHE A N 1
ATOM 716 C CA . PHE A 1 95 ? -0.104 6.281 -0.988 1.00 97.19 95 PHE A CA 1
ATOM 717 C C . PHE A 1 95 ? 1.342 6.425 -0.468 1.00 97.19 95 PHE A C 1
ATOM 719 O O . PHE A 1 95 ? 1.750 5.715 0.455 1.00 97.19 95 PHE A O 1
ATOM 726 N N . ALA A 1 96 ? 2.096 7.380 -1.019 1.00 95.75 96 ALA A N 1
ATOM 727 C CA . ALA A 1 96 ? 3.447 7.719 -0.574 1.00 95.75 96 ALA A CA 1
ATOM 728 C C . ALA A 1 96 ? 3.505 8.255 0.870 1.00 95.75 96 ALA A C 1
ATOM 730 O O . ALA A 1 96 ? 4.517 8.071 1.536 1.00 95.75 96 ALA A O 1
ATOM 731 N N . ASP A 1 97 ? 2.417 8.854 1.362 1.00 95.75 97 ASP A N 1
ATOM 732 C CA . ASP A 1 97 ? 2.353 9.473 2.693 1.00 95.75 97 ASP A CA 1
ATOM 733 C C . ASP A 1 97 ? 1.840 8.492 3.768 1.00 95.75 97 ASP A C 1
ATOM 735 O O . ASP A 1 97 ? 1.750 8.838 4.946 1.00 95.75 97 ASP A O 1
ATOM 739 N N . LEU A 1 98 ? 1.462 7.266 3.384 1.00 95.81 98 LEU A N 1
ATOM 740 C CA . LEU A 1 98 ? 1.005 6.249 4.331 1.00 95.81 98 LEU A CA 1
ATOM 741 C C . LEU A 1 98 ? 2.174 5.656 5.120 1.00 95.81 98 LEU A C 1
ATOM 743 O O . LEU A 1 98 ? 3.266 5.466 4.588 1.00 95.81 98 LEU A O 1
ATOM 747 N N . VAL A 1 99 ? 1.906 5.291 6.374 1.00 93.94 99 VAL A N 1
ATOM 748 C CA . VAL A 1 99 ? 2.899 4.709 7.285 1.00 93.94 99 VAL A CA 1
ATOM 749 C C . VAL A 1 99 ? 3.153 3.245 6.936 1.00 93.94 99 VAL A C 1
ATOM 751 O O . VAL A 1 99 ? 2.217 2.441 6.943 1.00 93.94 99 VAL A O 1
ATOM 754 N N . ASP A 1 100 ? 4.420 2.904 6.696 1.00 93.94 100 ASP A N 1
ATOM 755 C CA . ASP A 1 100 ? 4.894 1.523 6.592 1.00 93.94 100 ASP A CA 1
ATOM 756 C C . ASP A 1 100 ? 4.793 0.796 7.920 1.00 93.94 100 ASP A C 1
ATOM 758 O O . ASP A 1 100 ? 5.208 1.320 8.953 1.00 93.94 100 ASP A O 1
ATOM 762 N N . VAL A 1 101 ? 4.321 -0.443 7.884 1.00 94.44 101 VAL A N 1
ATOM 763 C CA . VAL A 1 101 ? 4.305 -1.334 9.041 1.00 94.44 101 VAL A CA 1
ATOM 764 C C . VAL A 1 101 ? 4.815 -2.717 8.681 1.00 94.44 101 VAL A C 1
ATOM 766 O O . VAL A 1 101 ? 4.653 -3.194 7.558 1.00 94.44 101 VAL A O 1
ATOM 769 N N . ASP A 1 102 ? 5.364 -3.406 9.675 1.00 93.44 102 ASP A N 1
ATOM 770 C CA . ASP A 1 102 ? 5.647 -4.828 9.551 1.00 93.44 102 ASP A CA 1
ATOM 771 C C . ASP A 1 102 ? 4.330 -5.609 9.414 1.00 93.44 102 ASP A C 1
ATOM 773 O O . ASP A 1 102 ? 3.375 -5.402 10.166 1.00 93.44 102 ASP A O 1
ATOM 777 N N . SER A 1 103 ? 4.265 -6.509 8.434 1.00 91.19 103 SER A N 1
ATOM 778 C CA . SER A 1 103 ? 3.033 -7.234 8.090 1.00 91.19 103 SER A CA 1
ATOM 779 C C . SER A 1 103 ? 2.517 -8.162 9.198 1.00 91.19 103 SER A C 1
ATOM 781 O O . SER A 1 103 ? 1.322 -8.469 9.225 1.00 91.19 103 SER A O 1
ATOM 783 N N . ALA A 1 104 ? 3.397 -8.608 10.102 1.00 90.12 104 ALA A N 1
ATOM 784 C CA . ALA A 1 104 ? 3.080 -9.547 11.169 1.00 90.12 104 ALA A CA 1
ATOM 785 C C . ALA A 1 104 ? 2.805 -8.836 12.500 1.00 90.12 104 ALA A C 1
ATOM 787 O O . ALA A 1 104 ? 1.885 -9.227 13.220 1.00 90.12 104 ALA A O 1
ATOM 788 N N . THR A 1 105 ? 3.582 -7.805 12.837 1.00 93.19 105 THR A N 1
ATOM 789 C CA . THR A 1 105 ? 3.448 -7.082 14.112 1.00 93.19 105 THR A CA 1
ATOM 790 C C . THR A 1 105 ? 2.586 -5.827 14.008 1.00 93.19 105 THR A C 1
ATOM 792 O O . THR A 1 105 ? 2.129 -5.328 15.035 1.00 93.19 105 THR A O 1
ATOM 795 N N . LEU A 1 106 ? 2.369 -5.309 12.794 1.00 93.25 106 LEU A N 1
ATOM 796 C CA . LEU A 1 106 ? 1.701 -4.034 12.502 1.00 93.25 106 LEU A CA 1
ATOM 797 C C . LEU A 1 106 ? 2.382 -2.815 13.143 1.00 93.25 106 LEU A C 1
ATOM 799 O O . LEU A 1 106 ? 1.796 -1.735 13.216 1.00 93.25 106 LEU A O 1
ATOM 803 N N . THR A 1 107 ? 3.628 -2.967 13.595 1.00 91.62 107 THR A N 1
ATOM 804 C CA . THR A 1 107 ? 4.420 -1.864 14.141 1.00 91.62 107 THR A CA 1
ATOM 805 C C . THR A 1 107 ? 5.072 -1.074 13.011 1.00 91.62 107 THR A C 1
ATOM 807 O O . THR A 1 107 ? 5.558 -1.710 12.071 1.00 91.62 107 THR A O 1
ATOM 810 N N . PRO A 1 108 ? 5.156 0.266 13.107 1.00 91.44 108 PRO A N 1
ATOM 811 C CA . PRO A 1 108 ? 5.815 1.082 12.097 1.00 91.44 108 PRO A CA 1
ATOM 812 C C . PRO A 1 108 ? 7.226 0.595 11.756 1.00 91.44 108 PRO A C 1
ATOM 814 O O . PRO A 1 108 ? 8.060 0.405 12.646 1.00 91.44 108 PRO A O 1
ATOM 817 N N . THR A 1 109 ? 7.497 0.395 10.468 1.00 84.25 109 THR A N 1
ATOM 818 C CA . THR A 1 109 ? 8.835 0.071 9.970 1.00 84.25 109 THR A CA 1
ATOM 819 C C . THR A 1 109 ? 9.562 1.391 9.751 1.00 84.25 109 THR A C 1
ATOM 821 O O . THR A 1 109 ? 9.263 2.127 8.819 1.00 84.25 109 THR A O 1
ATOM 824 N N . ILE A 1 110 ? 10.478 1.742 10.653 1.00 68.62 110 ILE A N 1
ATOM 825 C CA . ILE A 1 110 ? 11.211 3.013 10.591 1.00 68.62 110 ILE A CA 1
ATOM 826 C C . ILE A 1 110 ? 12.007 3.079 9.277 1.00 68.62 110 ILE A C 1
ATOM 828 O O . ILE A 1 110 ? 12.998 2.364 9.123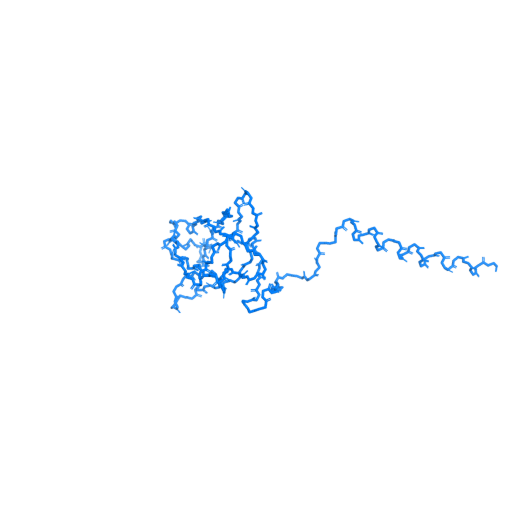 1.00 68.62 110 ILE A O 1
ATOM 832 N N . ILE A 1 111 ? 11.626 3.978 8.367 1.00 56.31 111 ILE A N 1
ATOM 833 C CA . ILE A 1 111 ? 12.513 4.505 7.323 1.00 56.31 111 ILE A CA 1
ATOM 834 C C . ILE A 1 111 ? 12.479 6.036 7.422 1.00 56.31 111 ILE A C 1
ATOM 836 O O . ILE A 1 111 ? 11.502 6.675 7.049 1.00 56.31 111 ILE A O 1
ATOM 840 N N . GLY A 1 112 ? 13.558 6.603 7.972 1.00 44.06 112 GLY A N 1
ATOM 841 C CA . GLY A 1 112 ? 13.670 8.007 8.393 1.00 44.06 112 GLY A CA 1
ATOM 842 C C . GLY A 1 112 ? 13.741 8.108 9.920 1.00 44.06 112 GLY A C 1
ATOM 843 O O . GLY A 1 112 ? 12.948 7.480 10.608 1.00 44.06 112 GLY A O 1
ATOM 844 N N . SER A 1 113 ? 14.751 8.805 10.450 1.00 43.50 113 SER A N 1
ATOM 845 C CA . SER A 1 113 ? 15.148 8.804 11.870 1.00 43.50 113 SER A CA 1
ATOM 846 C C . SER A 1 113 ? 13.982 8.826 12.877 1.00 43.50 113 SER A C 1
ATOM 848 O O . SER A 1 113 ? 13.043 9.594 12.690 1.00 43.50 113 SER A O 1
ATOM 850 N N . PRO A 1 114 ? 14.086 8.103 14.011 1.00 44.16 114 PRO A N 1
ATOM 851 C CA . PRO A 1 114 ? 13.057 8.020 15.056 1.00 44.16 114 PRO A CA 1
ATOM 852 C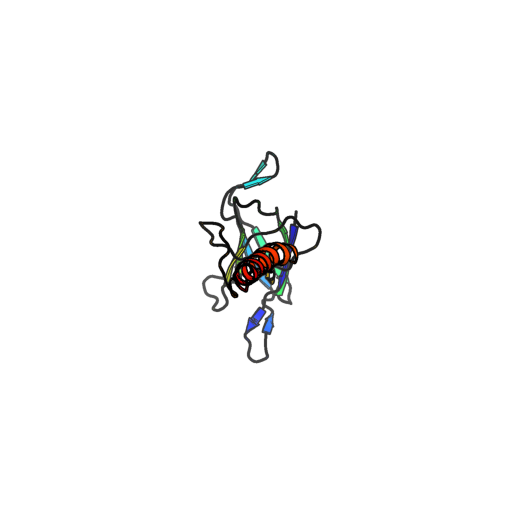 C . PRO A 1 114 ? 12.910 9.303 15.893 1.00 44.16 114 PRO A C 1
ATOM 854 O O . PRO A 1 114 ? 12.457 9.245 17.032 1.00 44.16 114 PRO A O 1
ATOM 857 N N . LEU A 1 115 ? 13.308 10.464 15.368 1.00 45.41 115 LEU A N 1
ATOM 858 C CA . LEU A 1 115 ? 12.976 11.743 15.985 1.00 45.41 115 LEU A CA 1
ATOM 859 C C . LEU A 1 115 ? 11.556 12.098 15.556 1.00 45.41 115 LEU A C 1
ATOM 861 O O . LEU A 1 115 ? 11.327 12.884 14.643 1.00 45.41 115 LEU A O 1
ATOM 865 N N . THR A 1 116 ? 10.631 11.421 16.227 1.00 52.09 116 THR A N 1
ATOM 866 C CA . THR A 1 116 ? 9.260 11.839 16.481 1.00 52.09 116 THR A CA 1
ATOM 867 C C . THR A 1 116 ? 9.173 13.358 16.561 1.00 52.09 116 THR A C 1
ATOM 869 O O . THR A 1 116 ? 9.976 13.992 17.248 1.00 52.09 116 THR A O 1
ATOM 872 N N . GLU A 1 117 ? 8.191 13.917 15.859 1.00 55.75 117 GLU A N 1
ATOM 873 C CA . GLU A 1 117 ? 7.721 15.286 16.034 1.00 55.75 117 GLU A CA 1
ATOM 874 C C . GLU A 1 117 ? 7.567 15.564 17.536 1.00 55.75 117 GLU A C 1
ATOM 876 O O . GLU A 1 117 ? 6.634 15.076 18.169 1.00 55.75 117 GLU A O 1
ATOM 881 N N . LEU A 1 118 ? 8.520 16.289 18.126 1.00 60.97 118 LEU A N 1
ATOM 882 C CA . LEU A 1 118 ? 8.320 16.883 19.440 1.00 60.97 118 LEU A CA 1
ATOM 883 C C . LEU A 1 118 ? 7.221 17.921 19.255 1.00 60.97 118 LEU A C 1
ATOM 885 O O . LEU A 1 118 ? 7.404 18.894 18.521 1.00 60.97 118 LEU A O 1
ATOM 889 N N . THR A 1 119 ? 6.075 17.687 19.876 1.00 66.88 119 THR A N 1
ATOM 890 C CA . THR A 1 119 ? 5.006 18.678 19.920 1.00 66.88 119 THR A CA 1
ATOM 891 C C . THR A 1 119 ? 5.350 19.745 20.960 1.00 66.88 119 THR A C 1
ATOM 893 O O . THR A 1 119 ? 6.177 19.524 21.849 1.00 66.88 119 THR A O 1
ATOM 896 N N . ASP A 1 120 ? 4.716 20.916 20.888 1.00 62.62 120 ASP A N 1
ATOM 897 C CA . ASP A 1 120 ? 4.926 21.971 21.892 1.00 62.62 120 ASP A CA 1
ATOM 898 C C . ASP A 1 120 ? 4.583 21.492 23.322 1.00 62.62 120 ASP A C 1
ATOM 900 O O . ASP A 1 120 ? 5.179 21.962 24.291 1.00 62.62 120 ASP A O 1
ATOM 904 N N . GLU A 1 121 ? 3.689 20.503 23.465 1.00 64.81 121 GLU A N 1
ATOM 905 C CA . GLU A 1 121 ? 3.377 19.864 24.753 1.00 64.81 121 GLU A CA 1
ATOM 906 C C . GLU A 1 121 ? 4.549 19.026 25.293 1.00 64.81 121 GLU A C 1
ATOM 908 O O . GLU A 1 121 ? 4.833 19.056 26.495 1.00 64.81 121 GLU A O 1
ATOM 913 N N . ASP A 1 122 ? 5.291 18.340 24.417 1.00 68.06 122 ASP A N 1
ATOM 914 C CA . ASP A 1 122 ? 6.499 17.599 24.801 1.00 68.06 122 ASP A CA 1
ATOM 915 C C . ASP A 1 122 ? 7.613 18.556 25.266 1.00 68.06 122 ASP A C 1
ATOM 917 O O . ASP A 1 122 ? 8.355 18.261 26.210 1.00 68.06 122 ASP A O 1
ATOM 921 N N . ILE A 1 123 ? 7.708 19.738 24.642 1.00 68.75 123 ILE A N 1
ATOM 922 C CA . ILE A 1 123 ? 8.670 20.789 25.007 1.00 68.75 123 ILE A CA 1
ATOM 923 C C . ILE A 1 123 ? 8.336 21.406 26.376 1.00 68.75 123 ILE A C 1
ATOM 925 O O . ILE A 1 123 ? 9.257 21.712 27.148 1.00 68.75 123 ILE A O 1
ATOM 929 N N . ASP A 1 124 ? 7.053 21.554 26.718 1.00 70.31 124 ASP A N 1
ATOM 930 C CA . ASP A 1 124 ? 6.636 22.124 28.005 1.00 70.31 124 ASP A CA 1
ATOM 931 C C . ASP A 1 124 ? 6.986 21.200 29.184 1.00 70.31 124 ASP A C 1
ATOM 933 O O . ASP A 1 124 ? 7.581 21.639 30.175 1.00 70.31 124 ASP A O 1
ATOM 937 N N . TRP A 1 125 ? 6.752 19.888 29.048 1.00 68.38 125 TRP A N 1
ATOM 938 C CA . TRP A 1 125 ? 7.182 18.905 30.052 1.00 68.38 125 TRP A CA 1
ATOM 939 C C . TRP A 1 125 ? 8.707 18.905 30.240 1.00 68.38 125 TRP A C 1
ATOM 941 O O . TRP A 1 125 ? 9.198 18.917 31.372 1.00 68.38 125 TRP A O 1
ATOM 951 N N . ILE A 1 126 ? 9.486 18.927 29.153 1.00 67.62 126 ILE A N 1
ATOM 952 C CA . ILE A 1 126 ? 10.959 18.901 29.217 1.00 67.62 126 ILE A CA 1
ATOM 953 C C . ILE A 1 126 ? 11.512 20.173 29.880 1.00 67.62 126 ILE A C 1
ATOM 955 O O . ILE A 1 126 ? 12.471 20.108 30.660 1.00 67.62 126 ILE A O 1
ATOM 959 N N . SER A 1 127 ? 10.877 21.322 29.643 1.00 65.19 127 SER A N 1
ATOM 960 C CA . SER A 1 127 ? 11.282 22.606 30.226 1.00 65.19 127 SER A CA 1
ATOM 961 C C . SER A 1 127 ? 11.199 22.607 31.759 1.00 65.19 127 SER A C 1
ATOM 963 O O . SER A 1 127 ? 12.066 23.178 32.428 1.00 65.19 127 SER A O 1
ATOM 965 N N . GLN A 1 128 ? 10.232 21.896 32.348 1.00 63.81 128 GLN A N 1
ATOM 966 C CA . GLN A 1 128 ? 10.085 21.801 33.807 1.00 63.81 128 GLN A CA 1
ATOM 967 C C . GLN A 1 128 ? 11.260 21.068 34.482 1.00 63.81 128 GLN A C 1
ATOM 969 O O . GLN A 1 128 ? 11.678 21.449 35.580 1.00 63.81 128 GLN A O 1
ATOM 974 N N . PHE A 1 129 ? 11.868 20.077 33.819 1.00 60.69 129 PHE A N 1
ATOM 975 C CA . PHE A 1 129 ? 13.035 19.356 34.350 1.00 60.69 129 PHE A CA 1
ATOM 976 C C . PHE A 1 129 ? 14.323 20.193 34.303 1.00 60.69 129 PHE A C 1
ATOM 978 O O . PHE A 1 129 ? 15.139 20.126 35.226 1.00 60.69 129 PHE A O 1
ATOM 985 N N . VAL A 1 130 ? 14.488 21.039 33.282 1.00 63.69 130 VAL A N 1
ATOM 986 C CA . VAL A 1 130 ? 15.633 21.963 33.162 1.00 63.69 13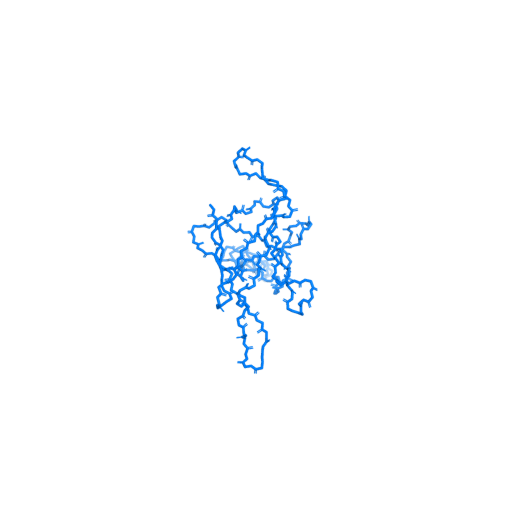0 VAL A CA 1
ATOM 987 C C . VAL A 1 130 ? 15.563 23.078 34.218 1.00 63.69 130 VAL A C 1
ATOM 989 O O . VAL A 1 130 ? 16.575 23.439 34.831 1.00 63.69 130 VAL A O 1
ATOM 992 N N . VAL A 1 131 ? 14.359 23.583 34.499 1.00 59.16 131 VAL A N 1
ATOM 993 C CA . VAL A 1 131 ? 14.122 24.598 35.542 1.00 59.16 131 VAL A CA 1
ATOM 994 C C . VAL A 1 131 ? 14.284 24.010 36.952 1.00 59.16 131 VAL A C 1
ATOM 996 O O . VAL A 1 131 ? 14.842 24.657 37.842 1.00 59.16 131 VAL A O 1
ATOM 999 N N . ALA A 1 132 ? 13.874 22.760 37.185 1.00 57.97 132 ALA A N 1
ATOM 1000 C CA . ALA A 1 132 ? 14.114 22.087 38.464 1.00 57.97 132 ALA A CA 1
ATOM 1001 C C . ALA A 1 132 ? 15.619 21.872 38.737 1.00 57.97 132 ALA A C 1
ATOM 1003 O O . ALA A 1 132 ? 16.077 22.076 39.864 1.00 57.97 132 ALA A O 1
ATOM 1004 N N . GLY A 1 133 ? 16.397 21.535 37.700 1.00 57.09 133 GLY A N 1
ATOM 1005 C CA . GLY A 1 133 ? 17.848 21.322 37.779 1.00 57.09 133 GLY A CA 1
ATOM 1006 C C . GLY A 1 133 ? 18.684 22.586 38.029 1.00 57.09 133 GLY A C 1
ATOM 1007 O O . GLY A 1 133 ? 19.760 22.516 38.621 1.00 57.09 133 GLY A O 1
ATOM 1008 N N . THR A 1 134 ? 18.202 23.765 37.635 1.00 57.66 134 THR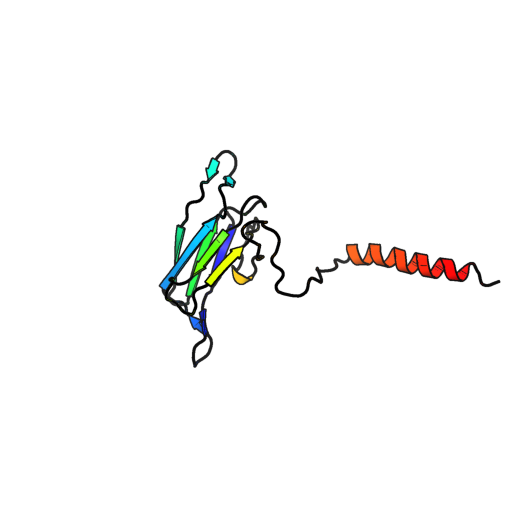 A N 1
ATOM 1009 C CA . THR A 1 134 ? 18.887 25.045 37.903 1.00 57.66 134 THR A CA 1
ATOM 1010 C C . THR A 1 134 ? 18.615 25.574 39.317 1.00 57.66 134 THR A C 1
ATOM 1012 O O . THR A 1 134 ? 19.519 26.121 39.952 1.00 57.66 134 THR A O 1
ATOM 1015 N N . ASN A 1 135 ? 17.425 25.328 39.874 1.00 56.34 135 ASN A N 1
ATOM 1016 C CA . ASN A 1 135 ? 17.051 25.775 41.224 1.00 56.34 135 ASN A CA 1
ATOM 1017 C C . ASN A 1 135 ? 17.751 25.008 42.365 1.00 56.34 135 ASN A C 1
ATOM 1019 O O . ASN A 1 135 ? 17.969 25.561 43.446 1.00 56.34 135 ASN A O 1
ATOM 1023 N N . ILE A 1 136 ? 18.154 23.753 42.142 1.00 55.59 136 ILE A N 1
ATOM 1024 C CA . ILE A 1 136 ? 18.939 22.972 43.117 1.00 55.59 136 ILE A CA 1
ATOM 1025 C C . ILE A 1 136 ? 20.368 23.511 43.301 1.00 55.59 136 ILE A C 1
ATOM 1027 O O . ILE A 1 136 ? 20.890 23.457 44.413 1.00 55.59 136 ILE A O 1
ATOM 1031 N N . ASN A 1 137 ? 20.968 24.119 42.270 1.00 52.62 137 ASN A N 1
ATOM 1032 C CA . ASN A 1 137 ? 22.327 24.674 42.341 1.00 52.62 137 ASN A CA 1
ATOM 1033 C C . ASN A 1 137 ? 22.398 26.065 42.998 1.00 52.62 137 ASN A C 1
ATOM 1035 O O . ASN A 1 137 ? 23.466 26.472 43.447 1.00 52.62 137 ASN A O 1
ATOM 1039 N N . GLN A 1 138 ? 21.279 26.787 43.119 1.00 55.12 138 GLN A N 1
ATOM 1040 C CA . GLN A 1 138 ? 21.244 28.083 43.815 1.00 55.12 138 GLN A CA 1
ATOM 1041 C C . GLN A 1 138 ? 21.057 27.963 45.334 1.00 55.12 138 GLN A C 1
ATOM 1043 O O . GLN A 1 138 ? 21.371 28.896 46.069 1.00 55.12 138 GLN A O 1
ATOM 1048 N N . LYS A 1 139 ? 20.609 26.808 45.843 1.00 53.31 139 LYS A N 1
ATOM 1049 C CA . LYS A 1 139 ? 20.416 26.592 47.289 1.00 53.31 139 LYS A CA 1
ATOM 1050 C C . LYS A 1 139 ? 21.716 26.356 48.076 1.00 53.31 139 LYS A C 1
ATOM 1052 O O . LYS A 1 139 ? 21.658 26.288 49.301 1.00 53.31 139 LYS A O 1
ATOM 1057 N N . GLY A 1 140 ? 22.861 26.247 47.394 1.00 55.75 140 GLY A N 1
ATOM 1058 C CA . GLY A 1 140 ? 24.180 26.005 47.993 1.00 55.75 140 GLY A CA 1
ATOM 1059 C C . GLY A 1 140 ? 25.145 27.197 47.997 1.00 55.75 140 GLY A C 1
ATOM 1060 O O . GLY A 1 140 ? 26.231 27.066 48.549 1.00 55.75 140 GLY A O 1
ATOM 1061 N N . ALA A 1 141 ? 24.784 28.343 47.412 1.00 54.91 141 ALA A N 1
ATOM 1062 C CA . ALA A 1 141 ? 25.624 29.541 47.429 1.00 54.91 141 ALA A CA 1
ATOM 1063 C C . ALA A 1 141 ? 25.163 30.499 48.543 1.00 54.91 141 ALA A C 1
ATOM 1065 O O . ALA A 1 141 ? 24.319 31.369 48.328 1.00 54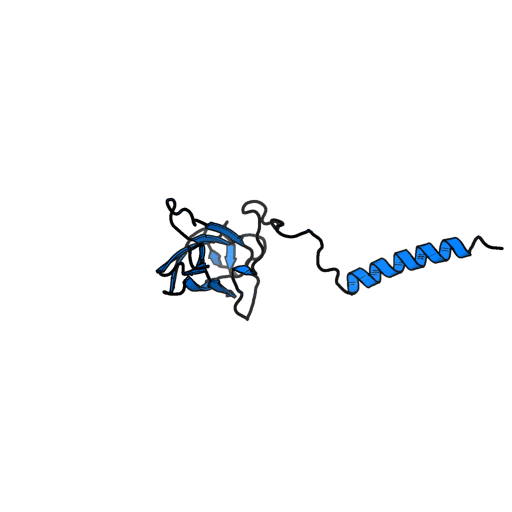.91 141 ALA A O 1
ATOM 1066 N N . LYS A 1 142 ? 25.700 30.303 49.749 1.00 49.50 142 LYS A N 1
ATOM 1067 C CA . LYS A 1 142 ? 25.807 31.334 50.787 1.00 49.50 142 LYS A CA 1
ATOM 1068 C C . LYS A 1 142 ? 27.271 31.519 51.138 1.00 49.50 142 LYS A C 1
ATOM 1070 O O . LYS A 1 142 ? 27.968 30.485 51.212 1.00 49.50 142 LYS A O 1
#

Foldseek 3Di:
DAKEKWQDFDDDPVGTQAPAFWKKKKWKLAWDDDPPDIRGGDIDIDTHHRRNMDMDDDDFDDLPIWIWIWIDDPPDPPTDIFTFGGHPDPDYDYPVPTFTADSPNRHGDDDDDPPPPCDVVNVVVVVVVVVVVVVVVVVPDD